Protein AF-A0A5J5SEM9-F1 (afdb_monomer_lite)

Secondary structure (DSSP, 8-state):
--HHHHHHHHHH--TT-HHHHHHHHHHHHHHHHHH-SS-HHHHHHHHHHHH--SEEEEEEEETTEEEEEEEE--HHHHHHHHTTSS-HHHHHTT-SHHHHHHHHHHHHHHHHGGG-

Sequence (116 aa):
MSRQDNIMVNRIMKHEKKSLAYQIAYRALKKIQQKIETNTLSILRQAIRGVTPDIVVKARRVGGSTHQVPIEIGSTQGKALAIRCSELVDAAKGSGDAIRKKKETHRMVEANRAFA

Organism: Gossypium barbadense (NCBI:txid3634)

Foldseek 3Di:
DDPLVVLLLVVQDDPNCSVVSVVVVVVVLVVVCVVDVDDSVVLLVQLLVLLQAQKAWDWDDDPNDTDTAIDGDDPVVSSVRSSVDPCSPQSSVVDDPSNVVSVVRVVSNVVCVVVD

Structure (mmCIF, N/CA/C/O backbone):
data_AF-A0A5J5SEM9-F1
#
_entry.id   AF-A0A5J5SEM9-F1
#
loop_
_atom_site.group_PDB
_atom_site.id
_atom_site.type_symbol
_atom_site.label_atom_id
_atom_site.label_alt_id
_atom_site.label_comp_id
_atom_site.label_asym_id
_atom_site.label_entity_id
_atom_site.label_seq_id
_atom_site.pdbx_PDB_ins_code
_atom_site.Cartn_x
_atom_site.Cartn_y
_atom_site.Cartn_z
_atom_site.occupancy
_atom_site.B_iso_or_equiv
_atom_site.auth_seq_id
_atom_site.auth_comp_id
_atom_site.auth_asym_id
_atom_site.auth_atom_id
_atom_site.pdbx_PDB_model_num
ATOM 1 N N . MET A 1 1 ? -1.787 -6.221 19.958 1.00 53.59 1 MET A N 1
ATOM 2 C CA . MET A 1 1 ? -1.750 -5.240 18.847 1.00 53.59 1 MET A CA 1
ATOM 3 C C . MET A 1 1 ? -0.867 -5.788 17.752 1.00 53.59 1 MET A C 1
ATOM 5 O O . MET A 1 1 ? 0.249 -6.198 18.049 1.00 53.59 1 MET A O 1
ATOM 9 N N . SER A 1 2 ? -1.356 -5.860 16.517 1.00 68.75 2 SER A N 1
ATOM 10 C CA . SER A 1 2 ? -0.540 -6.377 15.422 1.00 68.75 2 SER A CA 1
ATOM 11 C C . SER A 1 2 ? 0.504 -5.333 14.997 1.00 68.75 2 SER A C 1
ATOM 13 O O . SER A 1 2 ? 0.295 -4.126 15.128 1.00 68.75 2 SER A O 1
ATOM 15 N N . ARG A 1 3 ? 1.646 -5.778 14.453 1.00 71.44 3 ARG A N 1
ATOM 16 C CA . ARG A 1 3 ? 2.684 -4.884 13.897 1.00 71.44 3 ARG A CA 1
ATOM 17 C C . ARG A 1 3 ? 2.122 -3.942 12.818 1.00 71.44 3 ARG A C 1
ATOM 19 O O . ARG A 1 3 ? 2.643 -2.847 12.631 1.00 71.44 3 ARG A O 1
ATOM 26 N N . GLN A 1 4 ? 1.062 -4.362 12.125 1.00 63.62 4 GLN A N 1
ATOM 27 C CA . GLN A 1 4 ? 0.391 -3.579 11.085 1.00 63.62 4 GLN A CA 1
ATOM 28 C C . GLN A 1 4 ? -0.414 -2.413 11.676 1.00 63.62 4 GLN A C 1
ATOM 30 O O . GLN A 1 4 ? -0.319 -1.301 11.158 1.00 63.62 4 GLN A O 1
ATOM 35 N N . ASP A 1 5 ? -1.104 -2.633 12.799 1.00 69.94 5 ASP A N 1
ATOM 36 C CA . ASP A 1 5 ? -1.882 -1.590 13.484 1.00 69.94 5 ASP A CA 1
ATOM 37 C C . ASP A 1 5 ? -0.979 -0.442 13.948 1.00 69.94 5 ASP A C 1
ATOM 39 O O . ASP A 1 5 ? -1.305 0.731 13.782 1.00 69.94 5 ASP A O 1
ATOM 43 N N . ASN A 1 6 ? 0.204 -0.771 14.475 1.00 78.19 6 ASN A N 1
ATOM 44 C CA . ASN A 1 6 ? 1.156 0.222 14.976 1.00 78.19 6 ASN A CA 1
ATOM 45 C C . ASN A 1 6 ? 1.712 1.103 13.837 1.00 78.19 6 ASN A C 1
ATOM 47 O O . ASN A 1 6 ? 1.789 2.323 13.964 1.00 78.19 6 ASN A O 1
ATOM 51 N N . ILE A 1 7 ? 2.014 0.513 12.672 1.00 75.88 7 ILE A N 1
ATOM 52 C CA . ILE A 1 7 ? 2.449 1.268 11.481 1.00 75.88 7 ILE A CA 1
ATOM 53 C C . ILE A 1 7 ? 1.340 2.209 10.989 1.00 75.88 7 ILE A C 1
ATOM 55 O O . ILE A 1 7 ? 1.628 3.344 10.608 1.00 75.88 7 ILE A O 1
ATOM 59 N N . MET A 1 8 ? 0.085 1.755 11.004 1.00 74.25 8 MET A N 1
ATOM 60 C CA . MET A 1 8 ? -1.063 2.572 10.608 1.00 74.25 8 MET A CA 1
ATOM 61 C C . MET A 1 8 ? -1.274 3.747 11.573 1.00 74.25 8 MET A C 1
ATOM 63 O O . MET A 1 8 ? -1.402 4.889 11.134 1.00 74.25 8 MET A O 1
ATOM 67 N N . VAL A 1 9 ? -1.243 3.498 12.883 1.00 79.44 9 VAL A N 1
ATOM 68 C CA . VAL A 1 9 ? -1.453 4.542 13.897 1.00 79.44 9 VAL A CA 1
ATOM 69 C C . VAL A 1 9 ? -0.328 5.573 13.892 1.00 79.44 9 VAL A C 1
ATOM 71 O O . VAL A 1 9 ? -0.615 6.768 13.930 1.00 79.44 9 VAL A O 1
ATOM 74 N N . ASN A 1 10 ? 0.931 5.152 13.748 1.00 82.12 10 ASN A N 1
ATOM 75 C CA . ASN A 1 10 ? 2.062 6.082 13.658 1.00 82.12 10 ASN A CA 1
ATOM 76 C C . ASN A 1 10 ? 1.973 7.017 12.443 1.00 82.12 10 ASN A C 1
ATOM 78 O O . ASN A 1 10 ? 2.528 8.108 12.482 1.00 82.12 10 ASN A O 1
ATOM 82 N N . ARG A 1 11 ? 1.260 6.621 11.380 1.00 75.81 11 ARG A N 1
ATOM 83 C CA . ARG A 1 11 ? 1.017 7.476 10.207 1.00 75.81 11 ARG A CA 1
ATOM 84 C C . ARG A 1 11 ? -0.163 8.426 10.378 1.00 75.81 11 ARG A C 1
ATOM 86 O O . ARG A 1 11 ? -0.135 9.520 9.828 1.00 75.81 11 ARG A O 1
ATOM 93 N N . ILE A 1 12 ? -1.193 8.013 11.117 1.00 80.00 12 ILE A N 1
ATOM 94 C CA . ILE A 1 12 ? -2.339 8.873 11.461 1.00 80.00 12 ILE A CA 1
ATOM 95 C C . ILE A 1 12 ? -1.921 9.930 12.493 1.00 80.00 12 ILE A C 1
ATOM 97 O O . ILE A 1 12 ? -2.445 11.044 12.502 1.00 80.00 12 ILE A O 1
ATOM 101 N N . MET A 1 13 ? -0.973 9.588 13.364 1.00 85.56 13 MET A N 1
ATOM 102 C CA . MET A 1 13 ? -0.476 10.465 14.410 1.00 85.56 13 MET A CA 1
ATOM 103 C C . MET A 1 13 ? 0.208 11.709 13.833 1.00 85.56 13 MET A C 1
ATOM 105 O O . MET A 1 13 ? 1.262 11.634 13.209 1.00 85.56 13 MET A O 1
ATOM 109 N N . LYS A 1 14 ? -0.372 12.874 14.124 1.00 80.62 14 LYS A N 1
ATOM 110 C CA . LYS A 1 14 ? 0.246 14.189 13.924 1.00 80.62 14 LYS A CA 1
ATOM 111 C C . LYS A 1 14 ? 0.557 14.811 15.283 1.00 80.62 14 LYS A C 1
ATOM 113 O O . LYS A 1 14 ? -0.184 14.587 16.242 1.00 80.62 14 LYS A O 1
ATOM 118 N N . HIS A 1 15 ? 1.635 15.592 15.359 1.00 82.38 15 HIS A N 1
ATOM 119 C CA . HIS A 1 15 ? 2.067 16.281 16.586 1.00 82.38 15 HIS A CA 1
ATOM 120 C C . HIS A 1 15 ? 2.210 15.348 17.803 1.00 82.38 15 HIS A C 1
ATOM 122 O O . HIS A 1 15 ? 1.854 15.723 18.914 1.00 82.38 15 HIS A O 1
ATOM 128 N N . GLU A 1 16 ? 2.637 14.100 17.578 1.00 80.50 16 GLU A N 1
ATOM 129 C CA . GLU A 1 16 ? 2.907 13.106 18.633 1.00 80.50 16 GLU A CA 1
ATOM 130 C C . GLU A 1 16 ? 1.704 12.716 19.517 1.00 80.50 16 GLU A C 1
ATOM 132 O O . GLU A 1 16 ? 1.843 12.005 20.515 1.00 80.50 16 GLU A O 1
ATOM 137 N N . LYS A 1 17 ? 0.479 13.091 19.125 1.00 87.06 17 LYS A N 1
ATOM 138 C CA . LYS A 1 17 ? -0.746 12.778 19.874 1.00 87.06 17 LYS A CA 1
ATOM 139 C C . LYS A 1 17 ? -1.187 11.322 19.661 1.00 87.06 17 LYS A C 1
ATOM 141 O O . LYS A 1 17 ? -2.175 11.056 18.973 1.00 87.06 17 LYS A O 1
ATOM 146 N N . LYS A 1 18 ? -0.478 10.368 20.282 1.00 83.62 18 LYS A N 1
ATOM 147 C CA . LYS A 1 18 ? -0.744 8.914 20.180 1.00 83.62 18 LYS A CA 1
ATOM 148 C C . LYS A 1 18 ? -2.179 8.545 20.550 1.00 83.62 18 LYS A C 1
ATOM 150 O O . LYS A 1 18 ? -2.843 7.854 19.785 1.00 83.62 18 LYS A O 1
ATOM 155 N N . SER A 1 19 ? -2.672 9.032 21.691 1.00 86.19 19 SER A N 1
ATOM 156 C CA . SER A 1 19 ? -4.026 8.718 22.180 1.00 86.19 19 SER A CA 1
ATOM 157 C C . SER A 1 19 ? -5.110 9.101 21.163 1.00 86.19 19 SER A C 1
ATOM 159 O O . SER A 1 19 ? -5.976 8.291 20.831 1.00 86.19 19 SER A O 1
ATOM 161 N N . LEU A 1 20 ? -4.998 10.297 20.573 1.00 87.00 20 LEU A N 1
ATOM 162 C CA . LEU A 1 20 ? -5.941 10.780 19.565 1.00 87.00 20 LEU A CA 1
ATOM 163 C C . LEU A 1 20 ? -5.880 9.942 18.278 1.00 87.00 20 LEU A C 1
ATOM 165 O O . LEU A 1 20 ? -6.918 9.590 17.722 1.00 87.00 20 LEU A O 1
ATOM 169 N N . ALA A 1 21 ? -4.677 9.573 17.832 1.00 83.81 21 ALA A N 1
ATOM 170 C CA . ALA A 1 21 ? -4.493 8.725 16.657 1.00 83.81 21 ALA A CA 1
ATOM 171 C C . ALA A 1 21 ? -5.138 7.340 16.840 1.00 83.81 21 ALA A C 1
ATOM 173 O O . ALA A 1 21 ? -5.839 6.864 15.945 1.00 83.81 21 ALA A O 1
ATOM 174 N N . TYR A 1 22 ? -4.976 6.732 18.021 1.00 84.31 22 TYR A N 1
ATOM 175 C CA . TYR A 1 22 ? -5.651 5.480 18.369 1.00 84.31 22 TYR A CA 1
ATOM 176 C C . TYR A 1 22 ? -7.172 5.638 18.368 1.00 84.31 22 TYR A C 1
ATOM 178 O O . TYR A 1 22 ? -7.865 4.826 17.757 1.00 84.31 22 TYR A O 1
ATOM 186 N N . GLN A 1 23 ? -7.706 6.692 18.991 1.00 86.31 23 GLN A N 1
ATOM 187 C CA . GLN A 1 23 ? -9.151 6.933 19.015 1.00 86.31 23 GLN A CA 1
ATOM 188 C C . GLN A 1 23 ? -9.736 7.077 17.607 1.00 86.31 23 GLN A C 1
ATOM 190 O O . GLN A 1 23 ? -10.784 6.498 17.321 1.00 86.31 23 GLN A O 1
ATOM 195 N N . ILE A 1 24 ? -9.063 7.809 16.715 1.00 85.62 24 ILE A N 1
ATOM 196 C CA . ILE A 1 24 ? -9.490 7.971 15.320 1.00 85.62 24 ILE A CA 1
ATOM 197 C C . ILE A 1 24 ? -9.472 6.620 14.596 1.00 85.62 24 ILE A C 1
ATOM 199 O O . ILE A 1 24 ? -10.470 6.253 13.973 1.00 85.62 24 ILE A O 1
ATOM 203 N N . ALA A 1 25 ? -8.379 5.859 14.716 1.00 80.56 25 ALA A N 1
ATOM 204 C CA . ALA A 1 25 ? -8.232 4.562 14.061 1.00 80.56 25 ALA A CA 1
ATOM 205 C C . ALA A 1 25 ? -9.309 3.561 14.515 1.00 80.56 25 ALA A C 1
ATOM 207 O O . ALA A 1 25 ? -10.008 2.983 13.683 1.00 80.56 25 ALA A O 1
ATOM 208 N N . TYR A 1 26 ? -9.514 3.407 15.826 1.00 83.38 26 TYR A N 1
ATOM 209 C CA . TYR A 1 26 ? -10.523 2.490 16.360 1.00 83.38 26 TYR A CA 1
ATOM 210 C C . TYR A 1 26 ? -11.954 2.932 16.035 1.00 83.38 26 TYR A C 1
ATOM 212 O O . TYR A 1 26 ? -12.788 2.089 15.703 1.00 83.38 26 TYR A O 1
ATOM 220 N N . ARG A 1 27 ? -12.255 4.240 16.056 1.00 86.31 27 ARG A N 1
ATOM 221 C CA . ARG A 1 27 ? -13.568 4.754 15.623 1.00 86.31 27 ARG A CA 1
ATOM 222 C C . ARG A 1 27 ? -13.828 4.465 14.146 1.00 86.31 27 ARG A C 1
ATOM 224 O O . ARG A 1 27 ? -14.945 4.087 13.799 1.00 86.31 27 ARG A O 1
ATOM 231 N N . ALA A 1 28 ? -12.820 4.613 13.287 1.00 79.75 28 ALA A N 1
ATOM 232 C CA . ALA A 1 28 ? -12.933 4.289 11.868 1.00 79.75 28 ALA A CA 1
ATOM 233 C C . ALA A 1 28 ? -13.170 2.787 11.648 1.00 79.75 28 ALA A C 1
ATOM 235 O O . ALA A 1 28 ? -14.102 2.416 10.937 1.00 79.75 28 ALA A O 1
ATOM 236 N N . LEU A 1 29 ? -12.402 1.923 12.321 1.00 77.69 29 LEU A N 1
ATOM 237 C CA . LEU A 1 29 ? -12.578 0.469 12.247 1.00 77.69 29 LEU A CA 1
ATOM 238 C C . LEU A 1 29 ? -13.963 0.030 12.736 1.00 77.69 29 LEU A C 1
ATOM 240 O O . LEU A 1 29 ? -14.609 -0.781 12.078 1.00 77.69 29 LEU A O 1
ATOM 244 N N . LYS A 1 30 ? -14.459 0.616 13.833 1.00 82.69 30 LYS A N 1
ATOM 245 C CA . LYS A 1 30 ? -15.808 0.343 14.350 1.00 82.69 30 LYS A CA 1
ATOM 246 C C . LYS A 1 30 ? -16.896 0.755 13.353 1.00 82.69 30 LYS A C 1
ATOM 248 O O . LYS A 1 30 ? -17.839 0.001 13.144 1.00 82.69 30 LYS A O 1
ATOM 253 N N . LYS A 1 31 ? -16.752 1.911 12.691 1.00 81.75 31 LYS A N 1
ATOM 254 C CA . LYS A 1 31 ? -17.674 2.343 11.622 1.00 81.75 31 LYS A CA 1
ATOM 255 C C . LYS A 1 31 ? -17.664 1.394 10.420 1.00 81.75 31 LYS A C 1
ATOM 257 O O . LYS A 1 31 ? -18.708 1.178 9.816 1.00 81.75 31 LYS A O 1
ATOM 262 N N . ILE A 1 32 ? -16.503 0.846 10.062 1.00 75.25 32 ILE A N 1
ATOM 263 C CA . ILE A 1 32 ? -16.380 -0.129 8.968 1.00 75.25 32 ILE A CA 1
ATOM 264 C C . ILE A 1 32 ? -17.051 -1.450 9.358 1.00 75.25 32 ILE A C 1
ATOM 266 O O . ILE A 1 32 ? -17.833 -1.974 8.574 1.00 75.25 32 ILE A O 1
ATOM 270 N N . GLN A 1 33 ? -16.818 -1.930 10.583 1.00 76.12 33 GLN A N 1
ATOM 271 C CA . GLN A 1 33 ? -17.451 -3.138 11.120 1.00 76.12 33 GLN A CA 1
ATOM 272 C C . GLN A 1 33 ? -18.982 -3.025 11.173 1.00 76.12 33 GLN A C 1
ATOM 274 O O . GLN A 1 33 ? -19.682 -3.995 10.934 1.00 76.12 33 GLN A O 1
ATOM 279 N N . GLN A 1 34 ? -19.522 -1.836 11.455 1.00 77.88 34 GLN A N 1
ATOM 280 C CA . GLN A 1 34 ? -20.972 -1.611 11.434 1.00 77.88 34 GLN A CA 1
ATOM 281 C C . GLN A 1 34 ? -21.573 -1.656 10.026 1.00 77.88 34 GLN A C 1
ATOM 283 O O . GLN A 1 34 ? -22.746 -1.973 9.875 1.00 77.88 34 GLN A O 1
ATOM 288 N N . LYS A 1 35 ? -20.794 -1.307 8.996 1.00 72.62 35 LYS A N 1
ATOM 289 C CA . LYS A 1 35 ? -21.246 -1.328 7.597 1.00 72.62 35 LYS A CA 1
ATOM 290 C C . LYS A 1 35 ? -21.051 -2.683 6.926 1.00 72.62 35 LYS A C 1
ATOM 292 O O . LYS A 1 35 ? -21.639 -2.915 5.876 1.00 72.62 35 LYS A O 1
ATOM 297 N N . ILE A 1 36 ? -20.171 -3.520 7.467 1.00 68.62 36 ILE A N 1
ATOM 298 C CA . ILE A 1 36 ? -19.768 -4.780 6.860 1.00 68.62 36 ILE A CA 1
ATOM 299 C C . ILE A 1 36 ? -19.757 -5.840 7.962 1.00 68.62 36 ILE A C 1
ATOM 301 O O . ILE A 1 36 ? -18.882 -5.819 8.820 1.00 68.62 36 ILE A O 1
ATOM 305 N N . GLU A 1 37 ? -20.690 -6.794 7.910 1.00 66.38 37 GLU A N 1
ATOM 306 C CA . GLU A 1 37 ? -20.809 -7.956 8.820 1.00 66.38 37 GLU A CA 1
ATOM 307 C C . GLU A 1 37 ? -19.634 -8.956 8.721 1.00 66.38 37 GLU A C 1
ATOM 309 O O . GLU A 1 37 ? -19.706 -10.100 9.162 1.00 66.38 37 GLU A O 1
ATOM 314 N N . THR A 1 38 ? -18.517 -8.551 8.119 1.00 68.44 38 THR A N 1
ATOM 315 C CA . THR A 1 38 ? -17.337 -9.387 7.905 1.00 68.44 38 THR A CA 1
ATOM 316 C C . THR A 1 38 ? -16.189 -8.931 8.794 1.00 68.44 38 THR A C 1
ATOM 318 O O . THR A 1 38 ? -16.080 -7.768 9.178 1.00 68.44 38 THR A O 1
ATOM 321 N N . ASN A 1 39 ? -15.277 -9.854 9.097 1.00 77.38 39 ASN A N 1
ATOM 322 C CA . ASN A 1 39 ? -14.107 -9.574 9.919 1.00 77.38 39 ASN A CA 1
ATOM 323 C C . ASN A 1 39 ? -13.256 -8.428 9.325 1.00 77.38 39 ASN A C 1
ATOM 325 O O . ASN A 1 39 ? -12.592 -8.592 8.298 1.00 77.38 39 ASN A O 1
ATOM 329 N N . THR A 1 40 ? -13.231 -7.282 10.012 1.00 70.94 40 THR A N 1
ATOM 330 C CA . THR A 1 40 ? -12.525 -6.053 9.614 1.00 70.94 40 THR A CA 1
ATOM 331 C C . THR A 1 40 ? -11.035 -6.275 9.335 1.00 70.94 40 THR A C 1
ATOM 333 O O . THR A 1 40 ? -10.463 -5.629 8.456 1.00 70.94 40 THR A O 1
ATOM 336 N N . LEU A 1 41 ? -10.393 -7.219 10.033 1.00 76.69 41 LEU A N 1
ATOM 337 C CA . LEU A 1 41 ? -8.982 -7.548 9.809 1.00 76.69 41 LEU A CA 1
ATOM 338 C C . LEU A 1 41 ? -8.761 -8.228 8.455 1.00 76.69 41 LEU A C 1
ATOM 340 O O . LEU A 1 41 ? -7.728 -8.010 7.821 1.00 76.69 41 LEU A O 1
ATOM 344 N N . SER A 1 42 ? -9.725 -9.033 8.001 1.00 79.62 42 SER A N 1
ATOM 345 C CA . SER A 1 42 ? -9.675 -9.671 6.683 1.00 79.62 42 SER A CA 1
ATOM 346 C C . SER A 1 42 ? -9.735 -8.620 5.575 1.00 79.62 42 SER A C 1
ATOM 348 O O . SER A 1 42 ? -8.890 -8.601 4.682 1.00 79.62 42 SER A O 1
ATOM 350 N N . ILE A 1 43 ? -10.658 -7.666 5.709 1.00 78.69 43 ILE A N 1
ATOM 351 C CA . ILE A 1 43 ? -10.854 -6.561 4.763 1.00 78.69 43 ILE A CA 1
ATOM 352 C C . ILE A 1 43 ? -9.603 -5.688 4.683 1.00 78.69 43 ILE A C 1
ATOM 354 O O . ILE A 1 43 ? -9.145 -5.354 3.594 1.00 78.69 43 ILE A O 1
ATOM 358 N N . LEU A 1 44 ? -8.999 -5.364 5.829 1.00 76.00 44 LEU A N 1
ATOM 359 C CA . LEU A 1 44 ? -7.760 -4.591 5.868 1.00 76.00 44 LEU A CA 1
ATOM 360 C C . LEU A 1 44 ? -6.616 -5.327 5.156 1.00 76.00 44 LEU A C 1
ATOM 362 O O . LEU A 1 44 ? -5.886 -4.726 4.368 1.00 76.00 44 LEU A O 1
ATOM 366 N N . ARG A 1 45 ? -6.468 -6.637 5.391 1.00 80.62 45 ARG A N 1
ATOM 367 C CA . ARG A 1 45 ? -5.464 -7.456 4.694 1.00 80.62 45 ARG A CA 1
ATOM 368 C C . ARG A 1 45 ? -5.721 -7.503 3.190 1.00 80.62 45 ARG A C 1
ATOM 370 O O . ARG A 1 45 ? -4.770 -7.376 2.420 1.00 80.62 45 ARG A O 1
ATOM 377 N N . GLN A 1 46 ? -6.978 -7.650 2.778 1.00 82.69 46 GLN A N 1
ATOM 378 C CA . GLN A 1 46 ? -7.379 -7.650 1.374 1.00 82.69 46 GLN A CA 1
ATOM 379 C C . GLN A 1 46 ? -7.087 -6.304 0.708 1.00 82.69 46 GLN A C 1
ATOM 381 O O . GLN A 1 46 ? -6.473 -6.281 -0.356 1.00 82.69 46 GLN A O 1
ATOM 386 N N . ALA A 1 47 ? -7.432 -5.192 1.359 1.00 82.44 47 ALA A N 1
ATOM 387 C CA . ALA A 1 47 ? -7.130 -3.848 0.883 1.00 82.44 47 ALA A CA 1
ATOM 388 C C . ALA A 1 47 ? -5.622 -3.640 0.717 1.00 82.44 47 ALA A C 1
ATOM 390 O O . ALA A 1 47 ? -5.160 -3.245 -0.352 1.00 82.44 47 ALA A O 1
ATOM 391 N N . ILE A 1 48 ? -4.832 -3.981 1.742 1.00 83.69 48 ILE A N 1
ATOM 392 C CA . ILE A 1 48 ? -3.371 -3.863 1.685 1.00 83.69 48 ILE A CA 1
ATOM 393 C C . ILE A 1 48 ? -2.818 -4.705 0.533 1.00 83.69 48 ILE A C 1
ATOM 395 O O . ILE A 1 48 ? -1.995 -4.207 -0.231 1.00 83.69 48 ILE A O 1
ATOM 399 N N . ARG A 1 49 ? -3.279 -5.949 0.355 1.00 83.81 49 ARG A N 1
ATOM 400 C CA . ARG A 1 49 ? -2.843 -6.818 -0.751 1.00 83.81 49 ARG A CA 1
ATOM 401 C C . ARG A 1 49 ? -3.230 -6.251 -2.120 1.00 83.81 49 ARG A C 1
ATOM 403 O O . ARG A 1 49 ? -2.421 -6.293 -3.043 1.00 83.81 49 ARG A O 1
ATOM 410 N N . GLY A 1 50 ? -4.431 -5.690 -2.244 1.00 82.69 50 GLY A N 1
ATOM 411 C CA . GLY A 1 50 ? -4.909 -5.055 -3.471 1.00 82.69 50 GLY A CA 1
ATOM 412 C C . GLY A 1 50 ? -4.024 -3.884 -3.893 1.00 82.69 50 GLY A C 1
ATOM 413 O O . GLY A 1 50 ? -3.621 -3.814 -5.054 1.00 82.69 50 GLY A O 1
ATOM 414 N N . VAL A 1 51 ? -3.649 -3.026 -2.939 1.00 85.44 51 VAL A N 1
ATOM 415 C CA . VAL A 1 51 ? -2.838 -1.825 -3.198 1.00 85.44 51 VAL A CA 1
ATOM 416 C C . VAL A 1 51 ? -1.342 -2.116 -3.282 1.00 85.44 51 VAL A C 1
ATOM 418 O O . VAL A 1 51 ? -0.636 -1.380 -3.963 1.00 85.44 51 VAL A O 1
ATOM 421 N N . THR A 1 52 ? -0.841 -3.169 -2.627 1.00 86.62 52 THR A N 1
ATOM 422 C CA . THR A 1 52 ? 0.598 -3.490 -2.610 1.00 86.62 52 THR A CA 1
ATOM 423 C C . THR A 1 52 ? 1.111 -3.678 -4.038 1.00 86.62 52 THR A C 1
ATOM 425 O O . THR A 1 52 ? 0.625 -4.576 -4.734 1.00 86.62 52 THR A O 1
ATOM 428 N N . PRO A 1 53 ? 2.041 -2.821 -4.501 1.00 84.81 53 PRO A N 1
ATOM 429 C CA . PRO A 1 53 ? 2.719 -3.025 -5.765 1.00 84.81 53 PRO A CA 1
ATOM 430 C C . PRO A 1 53 ? 3.922 -3.945 -5.545 1.00 84.81 53 PRO A C 1
ATOM 432 O O . PRO A 1 53 ? 4.709 -3.727 -4.621 1.00 84.81 53 PRO A O 1
ATOM 435 N N . ASP A 1 54 ? 4.071 -4.936 -6.417 1.00 86.25 54 ASP A N 1
ATOM 436 C CA . ASP A 1 54 ? 5.238 -5.827 -6.425 1.00 86.25 54 ASP A CA 1
ATOM 437 C C . ASP A 1 54 ? 6.352 -5.279 -7.340 1.00 86.25 54 ASP A C 1
ATOM 439 O O . ASP A 1 54 ? 7.523 -5.615 -7.185 1.00 86.25 54 ASP A O 1
ATOM 443 N N . ILE A 1 55 ? 5.996 -4.359 -8.246 1.00 85.75 55 ILE A N 1
ATOM 444 C CA . ILE A 1 55 ? 6.899 -3.667 -9.172 1.00 85.75 55 ILE A CA 1
ATOM 445 C C . ILE A 1 55 ? 6.582 -2.167 -9.144 1.00 85.75 55 ILE A C 1
ATOM 447 O O . ILE A 1 55 ? 5.417 -1.765 -9.112 1.00 85.75 55 ILE A O 1
ATOM 451 N N . VAL A 1 56 ? 7.618 -1.329 -9.166 1.00 85.38 56 VAL A N 1
ATOM 452 C CA . VAL A 1 56 ? 7.521 0.120 -9.413 1.00 85.38 56 VAL A CA 1
ATOM 453 C C . VAL A 1 56 ? 8.402 0.512 -10.575 1.00 85.38 56 VAL A C 1
ATOM 455 O O . VAL A 1 56 ? 9.347 -0.186 -10.923 1.00 85.38 56 VAL A O 1
ATOM 458 N N . VAL A 1 57 ? 8.126 1.681 -11.135 1.00 86.19 57 VAL A N 1
ATOM 459 C CA . VAL A 1 57 ? 8.959 2.264 -12.177 1.00 86.19 57 VAL A CA 1
ATOM 460 C C . VAL A 1 57 ? 9.803 3.377 -11.565 1.00 86.19 57 VAL A C 1
ATOM 462 O O . VAL A 1 57 ? 9.286 4.229 -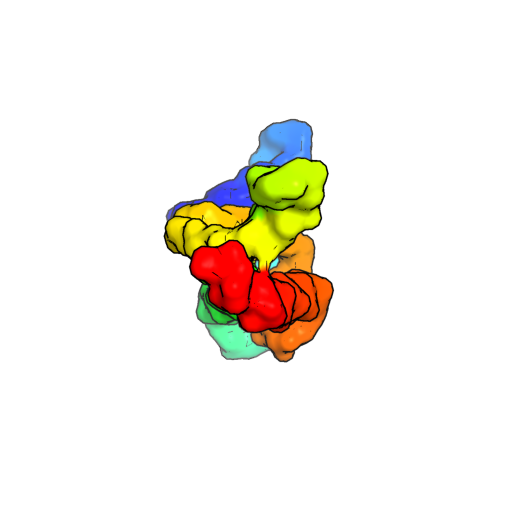10.838 1.00 86.19 57 VAL A O 1
ATOM 465 N N . LYS A 1 58 ? 11.118 3.346 -11.798 1.00 85.00 58 LYS A N 1
ATOM 466 C CA . LYS A 1 58 ? 12.039 4.423 -11.408 1.00 85.00 58 LYS A CA 1
ATOM 467 C C . LYS A 1 58 ? 12.642 5.064 -12.647 1.00 85.00 58 LYS A C 1
ATOM 469 O O . LYS A 1 58 ? 12.977 4.382 -13.610 1.00 85.00 58 LYS A O 1
ATOM 474 N N . ALA A 1 59 ? 12.832 6.377 -12.592 1.00 86.56 59 ALA A N 1
ATOM 475 C CA . ALA A 1 59 ? 13.575 7.092 -13.616 1.00 86.56 59 ALA A CA 1
ATOM 476 C C . ALA A 1 59 ? 15.055 6.670 -13.583 1.00 86.56 59 ALA A C 1
ATOM 478 O O . ALA A 1 59 ? 15.700 6.736 -12.534 1.00 86.56 59 ALA A O 1
ATOM 479 N N . ARG A 1 60 ? 15.594 6.250 -14.728 1.00 86.31 60 ARG A N 1
ATOM 480 C CA . ARG A 1 60 ? 17.015 5.949 -14.932 1.00 86.31 60 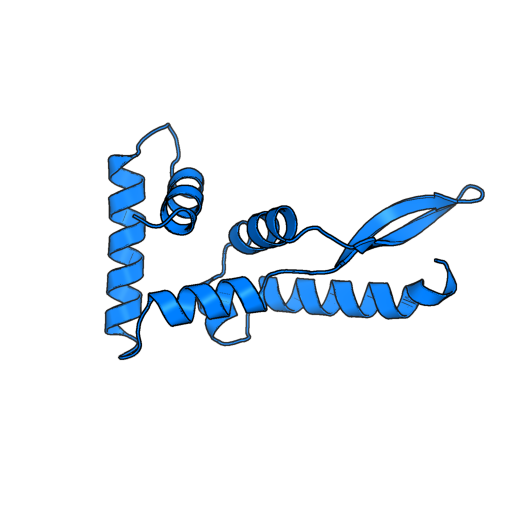ARG A CA 1
ATOM 481 C C . ARG A 1 60 ? 17.489 6.614 -16.220 1.00 86.31 60 ARG A C 1
ATOM 483 O O . ARG A 1 60 ? 16.772 6.631 -17.216 1.00 86.31 60 ARG A O 1
ATOM 490 N N . ARG A 1 61 ? 18.706 7.156 -16.206 1.00 85.00 61 ARG A N 1
ATOM 491 C CA . ARG A 1 61 ? 19.329 7.751 -17.391 1.00 85.00 61 ARG A CA 1
ATOM 492 C C . ARG A 1 61 ? 20.112 6.686 -18.155 1.00 85.00 61 ARG A C 1
ATOM 494 O O . ARG A 1 61 ? 20.969 6.036 -17.566 1.00 85.00 61 ARG A O 1
ATOM 501 N N . VAL A 1 62 ? 19.817 6.518 -19.440 1.00 79.12 62 VAL A N 1
ATOM 502 C CA . VAL A 1 62 ? 20.484 5.556 -20.332 1.00 79.12 62 VAL A CA 1
ATOM 503 C C . VAL A 1 62 ? 20.734 6.260 -21.661 1.00 79.12 62 VAL A C 1
ATOM 505 O O . VAL A 1 62 ? 19.804 6.814 -22.234 1.00 79.12 62 VAL A O 1
ATOM 508 N N . GLY A 1 63 ? 21.989 6.309 -22.118 1.00 77.56 63 GLY A N 1
ATOM 509 C CA . GLY A 1 63 ? 22.330 6.897 -23.423 1.00 77.56 63 GLY A CA 1
ATOM 510 C C . GLY A 1 63 ? 21.968 8.381 -23.590 1.00 77.56 63 GLY A C 1
ATOM 511 O O . GLY A 1 63 ? 21.704 8.826 -24.698 1.00 77.56 63 GLY A O 1
ATOM 512 N N . GLY A 1 64 ? 21.913 9.156 -22.501 1.00 85.38 64 GLY A N 1
ATOM 513 C CA . GLY A 1 64 ? 21.614 10.594 -22.546 1.00 85.38 64 GLY A CA 1
ATOM 514 C C . GLY A 1 64 ? 20.146 10.970 -22.313 1.00 85.38 64 GLY A C 1
ATOM 515 O O . GLY A 1 64 ? 19.909 12.106 -21.896 1.00 85.38 64 GLY A O 1
ATOM 516 N N . SER A 1 65 ? 19.199 10.034 -22.439 1.00 81.94 65 SER A N 1
ATOM 517 C CA . SER A 1 65 ? 17.763 10.222 -22.174 1.00 81.94 65 SER A CA 1
ATOM 518 C C . SER A 1 65 ? 17.290 9.498 -20.900 1.00 81.94 65 SER A C 1
ATOM 520 O O . SER A 1 65 ? 17.906 8.540 -20.419 1.00 81.94 65 SER A O 1
ATOM 522 N N . THR A 1 66 ? 16.211 10.003 -20.293 1.00 87.00 66 THR A N 1
ATOM 523 C CA . THR A 1 66 ? 15.635 9.460 -19.051 1.00 87.00 66 THR A CA 1
ATOM 524 C C . THR A 1 66 ? 14.509 8.488 -19.378 1.00 87.00 66 THR A C 1
ATOM 526 O O . THR A 1 66 ? 13.483 8.893 -19.918 1.00 87.00 66 THR A O 1
ATOM 529 N N . HIS A 1 67 ? 14.676 7.226 -18.994 1.00 83.19 67 HIS A N 1
ATOM 530 C CA . HIS A 1 67 ? 13.698 6.162 -19.189 1.00 83.19 67 HIS A CA 1
ATOM 531 C C . HIS A 1 67 ? 13.097 5.713 -17.861 1.00 83.19 67 HIS A C 1
ATOM 533 O O . HIS A 1 67 ? 13.700 5.831 -16.792 1.00 83.19 67 HIS A O 1
ATOM 539 N N . GLN A 1 68 ? 11.887 5.176 -17.939 1.00 82.88 68 GLN A N 1
ATOM 540 C CA . GLN A 1 68 ? 11.184 4.595 -16.809 1.00 82.88 68 GLN A CA 1
ATOM 541 C C . GLN A 1 68 ? 11.488 3.095 -16.738 1.00 82.88 68 GLN A C 1
ATOM 543 O O . GLN A 1 68 ? 10.912 2.307 -17.483 1.00 82.88 68 GLN A O 1
ATOM 548 N N . VAL A 1 69 ? 12.395 2.714 -15.838 1.00 83.12 69 VAL A N 1
ATOM 549 C CA . VAL A 1 69 ? 12.871 1.334 -15.690 1.00 83.12 69 VAL A CA 1
ATOM 550 C C . VAL A 1 69 ? 12.081 0.607 -14.594 1.00 83.12 69 VAL A C 1
ATOM 552 O O . VAL A 1 69 ? 12.020 1.109 -13.461 1.00 83.12 69 VAL A O 1
ATOM 555 N N . PRO A 1 70 ? 11.477 -0.556 -14.899 1.00 85.75 70 PRO A N 1
ATOM 556 C CA . PRO A 1 70 ? 10.833 -1.421 -13.913 1.00 85.75 70 PRO A CA 1
ATOM 557 C C . PRO A 1 70 ? 11.818 -1.946 -12.870 1.00 85.75 70 PRO A C 1
ATOM 559 O O . PRO A 1 70 ? 12.913 -2.389 -13.202 1.00 85.75 70 PRO A O 1
ATOM 562 N N . ILE A 1 71 ? 11.429 -1.912 -11.599 1.00 86.12 71 ILE A N 1
ATOM 563 C CA . ILE A 1 71 ? 12.207 -2.445 -10.481 1.00 86.12 71 ILE A CA 1
ATOM 564 C C . ILE A 1 71 ? 11.269 -3.195 -9.540 1.00 86.12 71 ILE A C 1
ATOM 566 O O . ILE A 1 71 ? 10.253 -2.653 -9.090 1.00 86.12 71 ILE A O 1
ATOM 570 N N . GLU A 1 72 ? 11.643 -4.427 -9.216 1.00 86.06 72 GLU A N 1
ATOM 571 C CA . GLU A 1 72 ? 10.953 -5.251 -8.228 1.00 86.06 72 GLU A CA 1
ATOM 572 C C . GLU A 1 72 ? 11.143 -4.702 -6.815 1.00 86.06 72 GLU A C 1
ATOM 574 O O . GLU A 1 72 ? 12.203 -4.186 -6.445 1.00 86.06 72 GLU A O 1
ATOM 579 N N . ILE A 1 73 ? 10.095 -4.810 -6.006 1.00 87.69 73 ILE A N 1
ATOM 580 C CA . ILE A 1 73 ? 10.083 -4.270 -4.653 1.00 87.69 73 ILE A CA 1
ATOM 581 C C . ILE A 1 73 ? 9.988 -5.400 -3.642 1.00 87.69 73 ILE A C 1
ATOM 583 O O . ILE A 1 73 ? 9.122 -6.267 -3.721 1.00 87.69 73 ILE A O 1
ATOM 587 N N . GLY A 1 74 ? 10.819 -5.334 -2.603 1.00 87.25 74 GLY A N 1
ATOM 588 C CA . GLY A 1 74 ? 10.697 -6.238 -1.465 1.00 87.25 74 GLY A CA 1
ATOM 589 C C . GLY A 1 74 ? 9.370 -6.063 -0.711 1.00 87.25 74 GLY A C 1
ATOM 590 O O . GLY A 1 74 ? 8.833 -4.958 -0.581 1.00 87.25 74 GLY A O 1
ATOM 591 N N . SER A 1 75 ? 8.880 -7.150 -0.109 1.00 83.94 75 SER A N 1
ATOM 592 C CA . SER A 1 75 ? 7.574 -7.219 0.572 1.00 83.94 75 SER A CA 1
ATOM 593 C C . SER A 1 75 ? 7.359 -6.160 1.668 1.00 83.94 75 SER A C 1
ATOM 595 O O . SER A 1 75 ? 6.245 -5.665 1.859 1.00 83.94 75 SER A O 1
ATOM 597 N N . THR A 1 76 ? 8.412 -5.768 2.389 1.00 83.88 76 THR A N 1
ATOM 598 C CA . THR A 1 76 ? 8.353 -4.712 3.416 1.00 83.88 76 THR A CA 1
ATOM 599 C C 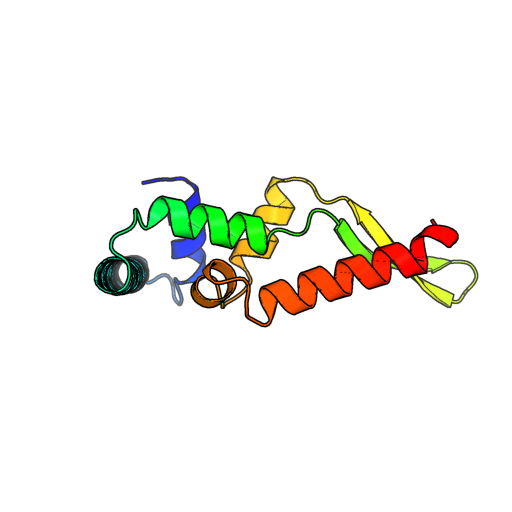. THR A 1 76 ? 8.110 -3.333 2.802 1.00 83.88 76 THR A C 1
ATOM 601 O O . THR A 1 76 ? 7.284 -2.563 3.296 1.00 83.88 76 THR A O 1
ATOM 604 N N . GLN A 1 77 ? 8.803 -3.026 1.705 1.00 83.56 77 GLN A N 1
ATOM 605 C CA . GLN A 1 77 ? 8.679 -1.754 0.995 1.00 83.56 77 GLN A CA 1
ATOM 606 C C . GLN A 1 77 ? 7.330 -1.657 0.267 1.00 83.56 77 GLN A C 1
ATOM 608 O O . GLN A 1 77 ? 6.675 -0.616 0.353 1.00 83.56 77 GLN A O 1
ATOM 613 N N . GLY A 1 78 ? 6.866 -2.750 -0.348 1.00 84.06 78 GLY A N 1
ATOM 614 C CA . GLY A 1 78 ? 5.534 -2.842 -0.953 1.00 84.06 78 GLY A CA 1
ATOM 615 C C . GLY A 1 78 ? 4.414 -2.572 0.060 1.00 84.06 78 GLY A C 1
ATOM 616 O O . GLY A 1 78 ? 3.552 -1.726 -0.176 1.00 84.06 78 GLY A O 1
ATOM 617 N N . LYS A 1 79 ? 4.477 -3.185 1.252 1.00 82.62 79 LYS A N 1
ATOM 618 C CA . LYS A 1 79 ? 3.525 -2.906 2.348 1.00 82.62 79 LYS A CA 1
ATOM 619 C C . LYS A 1 79 ? 3.580 -1.448 2.803 1.00 82.62 79 LYS A C 1
ATOM 621 O O . LYS A 1 79 ? 2.544 -0.830 3.036 1.00 82.62 79 LYS A O 1
ATOM 626 N N . ALA A 1 80 ? 4.776 -0.872 2.920 1.00 80.38 80 ALA A N 1
ATOM 627 C CA . ALA A 1 80 ? 4.926 0.529 3.299 1.00 80.38 80 ALA A CA 1
ATOM 628 C C . ALA A 1 80 ? 4.325 1.483 2.250 1.00 80.38 80 ALA A C 1
ATOM 630 O O . ALA A 1 80 ? 3.736 2.498 2.635 1.00 80.38 80 ALA A O 1
ATOM 631 N N . LEU A 1 81 ? 4.453 1.163 0.957 1.00 80.75 81 LEU A N 1
ATOM 632 C CA . LEU A 1 81 ? 3.796 1.863 -0.151 1.00 80.75 81 LEU A CA 1
ATOM 633 C C . LEU A 1 81 ? 2.274 1.719 -0.082 1.00 80.75 81 LEU A C 1
ATOM 635 O O . LEU A 1 81 ? 1.584 2.731 -0.127 1.00 80.75 81 LEU A O 1
ATOM 639 N N . ALA A 1 82 ? 1.764 0.506 0.131 1.00 81.69 82 ALA A N 1
ATOM 640 C CA . ALA A 1 82 ? 0.329 0.246 0.223 1.00 81.69 82 ALA A CA 1
ATOM 641 C C . ALA A 1 82 ? -0.342 1.047 1.341 1.00 81.69 82 ALA A C 1
ATOM 643 O O . ALA A 1 82 ? -1.352 1.707 1.128 1.00 81.69 82 ALA A O 1
ATOM 644 N N . ILE A 1 83 ? 0.273 1.063 2.526 1.00 77.81 83 ILE A N 1
ATOM 645 C CA . ILE A 1 83 ? -0.250 1.797 3.685 1.00 77.81 83 ILE A CA 1
ATOM 646 C C . ILE A 1 83 ? -0.137 3.326 3.468 1.00 77.81 83 ILE A C 1
ATOM 648 O O . ILE A 1 83 ? -0.667 4.099 4.259 1.00 77.81 83 ILE A O 1
ATOM 652 N N . ARG A 1 84 ? 0.638 3.819 2.478 1.00 74.94 84 ARG A N 1
ATOM 653 C CA . ARG A 1 84 ? 0.769 5.275 2.220 1.00 74.94 84 ARG A CA 1
ATOM 654 C C . ARG A 1 84 ? -0.437 5.804 1.452 1.00 74.94 84 ARG A C 1
ATOM 656 O O . ARG A 1 84 ? -0.703 7.000 1.503 1.00 74.94 84 ARG A O 1
ATOM 663 N N . CYS A 1 85 ? -1.146 4.935 0.743 1.00 69.62 85 CYS A N 1
ATOM 664 C CA . CYS A 1 85 ? -2.353 5.308 0.031 1.00 69.62 85 CYS A CA 1
ATOM 665 C C . CYS A 1 85 ? -3.474 5.615 1.031 1.00 69.62 85 CYS A C 1
ATOM 667 O O . CYS A 1 85 ? -3.720 4.846 1.957 1.00 69.62 85 CYS A O 1
ATOM 669 N N . SER A 1 86 ? -4.154 6.746 0.835 1.00 62.91 86 SER A N 1
ATOM 670 C CA . SER A 1 86 ? -5.183 7.240 1.764 1.00 62.91 86 SER A CA 1
ATOM 671 C C . SER A 1 86 ? -6.504 6.454 1.700 1.00 62.91 86 SER A C 1
ATOM 673 O O . SER A 1 86 ? -7.370 6.641 2.548 1.00 62.91 86 SER A O 1
ATOM 675 N N . GLU A 1 87 ? -6.653 5.537 0.741 1.00 69.94 87 GLU A N 1
ATOM 676 C CA . GLU A 1 87 ? -7.938 4.937 0.358 1.00 69.94 87 GLU A CA 1
ATOM 677 C C . GLU A 1 87 ? -8.002 3.426 0.622 1.00 69.94 87 GLU A C 1
ATOM 679 O O . GLU A 1 87 ? -8.249 2.624 -0.276 1.00 69.94 87 GLU A O 1
ATOM 684 N N . LEU A 1 88 ? -7.778 2.993 1.865 1.00 67.62 88 LEU A N 1
ATOM 685 C CA . LEU A 1 88 ? -7.879 1.563 2.204 1.00 67.62 88 LEU A CA 1
ATOM 686 C C . LEU A 1 88 ? -9.311 1.017 2.056 1.00 67.62 88 LEU A C 1
ATOM 688 O O . LEU A 1 88 ? -9.488 -0.157 1.743 1.00 67.62 88 LEU A O 1
ATOM 692 N N . VAL A 1 89 ? -10.331 1.855 2.266 1.00 67.62 89 VA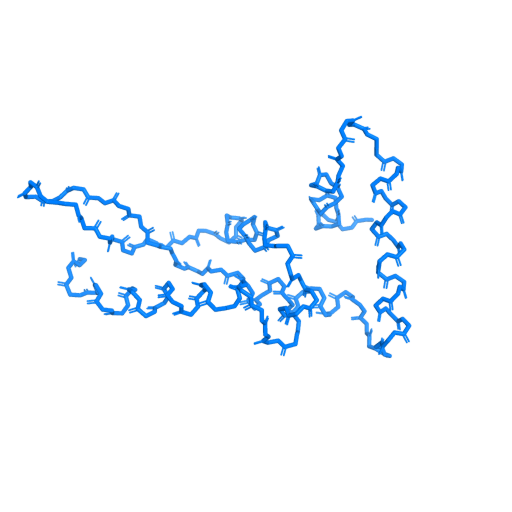L A N 1
ATOM 693 C CA . VAL A 1 89 ? -11.742 1.441 2.179 1.00 67.62 89 VAL A CA 1
ATOM 694 C C . VAL A 1 89 ? -12.168 1.220 0.729 1.00 67.62 89 VAL A C 1
ATOM 696 O O . VAL A 1 89 ? -12.769 0.193 0.427 1.00 67.62 89 VAL A O 1
ATOM 699 N N . ASP A 1 90 ? -11.828 2.138 -0.175 1.00 71.94 90 ASP A N 1
ATOM 700 C CA . ASP A 1 90 ? -12.154 1.979 -1.596 1.00 71.94 90 ASP A CA 1
ATOM 701 C C . ASP A 1 90 ? -11.302 0.880 -2.225 1.00 71.94 90 ASP A C 1
ATOM 703 O O . ASP A 1 90 ? -11.815 0.057 -2.986 1.00 71.94 90 ASP A O 1
ATOM 707 N N . ALA A 1 91 ? -10.043 0.762 -1.796 1.00 72.69 91 ALA A N 1
ATOM 708 C CA . ALA A 1 91 ? -9.192 -0.340 -2.205 1.00 72.69 91 ALA A CA 1
ATOM 709 C C . ALA A 1 91 ? -9.747 -1.712 -1.795 1.00 72.69 91 ALA A C 1
ATOM 711 O O . ALA A 1 91 ? -9.618 -2.674 -2.553 1.00 72.69 91 ALA A O 1
ATOM 712 N N . ALA A 1 92 ? -10.394 -1.820 -0.630 1.00 70.31 92 ALA A N 1
ATOM 713 C CA . ALA A 1 92 ? -11.063 -3.055 -0.224 1.00 70.31 92 ALA A CA 1
ATOM 714 C C . ALA A 1 92 ? -12.174 -3.467 -1.205 1.00 70.31 92 ALA A C 1
ATOM 716 O O . ALA A 1 92 ? -12.400 -4.657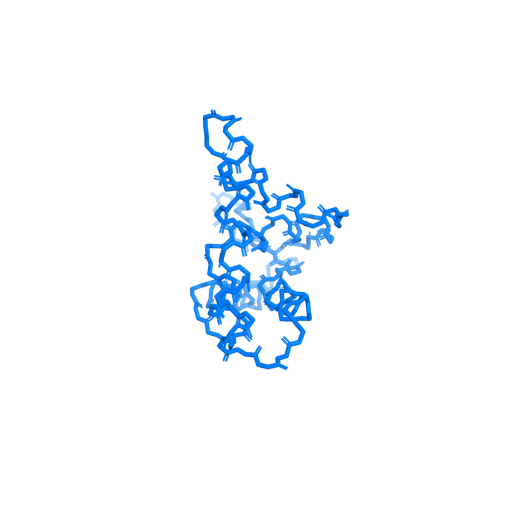 -1.411 1.00 70.31 92 ALA A O 1
ATOM 717 N N . LYS A 1 93 ? -12.834 -2.487 -1.833 1.00 73.12 93 LYS A N 1
ATOM 718 C CA . LYS A 1 93 ? -13.881 -2.691 -2.843 1.00 73.12 93 LYS A CA 1
ATOM 719 C C . LYS A 1 93 ? -13.334 -2.886 -4.260 1.00 73.12 93 LYS A C 1
ATOM 721 O O . LYS A 1 93 ? -14.113 -3.048 -5.192 1.00 73.12 93 LYS A O 1
ATOM 726 N N . GLY A 1 94 ? -12.014 -2.866 -4.448 1.00 71.56 94 GLY A N 1
ATOM 727 C CA . GLY A 1 94 ? -11.403 -2.965 -5.774 1.00 71.56 94 GLY A CA 1
ATOM 728 C C . GLY A 1 94 ? -11.413 -1.654 -6.575 1.00 71.56 94 GLY A C 1
ATOM 729 O O . GLY A 1 94 ? -11.061 -1.667 -7.756 1.00 71.56 94 GLY A O 1
ATOM 730 N N . SER A 1 95 ? -11.772 -0.531 -5.946 1.00 72.75 95 SER A N 1
ATOM 731 C CA . SER A 1 95 ? -11.849 0.804 -6.551 1.00 72.75 95 SER A CA 1
ATOM 732 C C . SER A 1 95 ? -10.872 1.797 -5.900 1.00 72.75 95 SER A C 1
ATOM 734 O O . SER A 1 95 ? -10.159 1.465 -4.957 1.00 72.75 95 SER A O 1
ATOM 736 N N . GLY A 1 96 ? -10.818 3.025 -6.416 1.00 80.38 96 GLY A N 1
ATOM 737 C CA . GLY A 1 96 ? -9.988 4.099 -5.863 1.00 80.38 96 GLY A CA 1
ATOM 738 C C . GLY A 1 96 ? -8.685 4.349 -6.624 1.00 80.38 96 GLY A C 1
ATOM 739 O O . GLY A 1 96 ? -8.211 3.538 -7.433 1.00 80.38 96 GLY A O 1
ATOM 740 N N . ASP A 1 97 ? -8.092 5.503 -6.345 1.00 80.19 97 ASP A N 1
ATOM 741 C CA . ASP A 1 97 ? -6.882 6.008 -6.984 1.00 80.19 97 ASP A CA 1
ATOM 742 C C . ASP A 1 97 ? -5.674 5.117 -6.714 1.00 80.19 97 ASP A C 1
ATOM 744 O O . ASP A 1 97 ? -4.809 4.939 -7.576 1.00 80.19 97 ASP A O 1
ATOM 748 N N . ALA A 1 98 ? -5.640 4.489 -5.540 1.00 79.25 98 ALA A N 1
ATOM 749 C CA . ALA A 1 98 ? -4.585 3.563 -5.151 1.00 79.25 98 ALA A CA 1
ATOM 750 C C . ALA A 1 98 ? -4.484 2.358 -6.109 1.00 79.25 98 ALA A C 1
ATOM 752 O O . ALA A 1 98 ? -3.392 1.987 -6.549 1.00 79.25 98 ALA A O 1
ATOM 753 N N . ILE A 1 99 ? -5.627 1.775 -6.485 1.00 83.12 99 ILE A N 1
ATOM 754 C CA . ILE A 1 99 ? -5.691 0.635 -7.410 1.00 83.12 99 ILE A CA 1
ATOM 755 C C . ILE A 1 99 ? -5.438 1.087 -8.846 1.00 83.12 99 ILE A C 1
ATOM 757 O O . ILE A 1 99 ? -4.719 0.409 -9.585 1.00 83.12 99 ILE A O 1
ATOM 761 N N . ARG A 1 100 ? -5.980 2.245 -9.242 1.00 84.50 100 ARG A N 1
ATOM 762 C CA . ARG A 1 100 ? -5.737 2.838 -10.563 1.00 84.50 100 ARG A CA 1
ATOM 763 C C . ARG A 1 100 ? -4.244 3.055 -10.804 1.00 84.50 100 ARG A C 1
ATOM 765 O O . ARG A 1 100 ? -3.723 2.598 -11.818 1.00 84.50 100 ARG A O 1
ATOM 772 N N . LYS A 1 101 ? -3.543 3.643 -9.831 1.00 83.69 101 LYS A N 1
ATOM 773 C CA . LYS A 1 101 ? -2.103 3.912 -9.908 1.00 83.69 101 LYS A CA 1
ATOM 774 C C . LYS A 1 101 ? -1.266 2.634 -9.962 1.00 83.69 101 LYS A C 1
ATOM 776 O O . LYS A 1 101 ? -0.285 2.578 -10.702 1.00 83.69 101 LYS A O 1
ATOM 781 N N . LYS A 1 102 ? -1.669 1.577 -9.247 1.00 84.94 102 LYS A N 1
ATOM 782 C CA . LYS A 1 102 ? -1.037 0.252 -9.367 1.00 84.94 102 LYS A CA 1
ATOM 783 C C . LYS A 1 102 ? -1.210 -0.335 -10.773 1.00 84.94 102 LYS A C 1
ATOM 785 O O . LYS A 1 102 ? -0.236 -0.808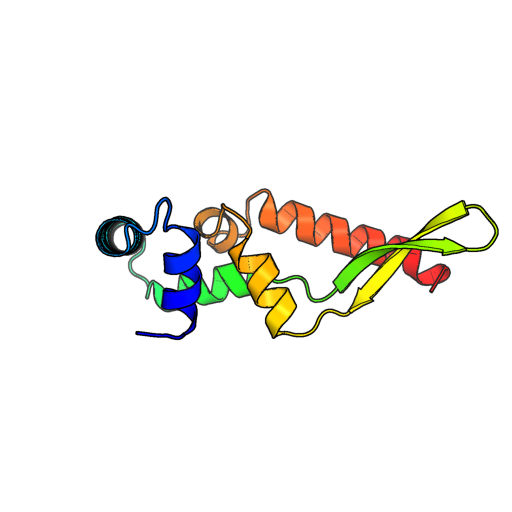 -11.350 1.00 84.94 102 LYS A O 1
ATOM 790 N N . LYS A 1 103 ? -2.422 -0.292 -11.338 1.00 85.44 103 LYS A N 1
ATOM 791 C CA . LYS A 1 103 ? -2.696 -0.792 -12.700 1.00 85.44 103 LYS A CA 1
ATOM 792 C C . LYS A 1 103 ? -1.916 -0.016 -13.763 1.00 85.44 103 LYS A C 1
ATOM 794 O O . LYS A 1 103 ? -1.359 -0.619 -14.670 1.00 85.44 103 LYS A O 1
ATOM 799 N N . GLU A 1 104 ? -1.854 1.304 -13.635 1.00 85.56 104 GLU A N 1
ATOM 800 C CA . GLU A 1 104 ? -1.062 2.174 -14.509 1.00 85.56 104 GLU A CA 1
ATOM 801 C C . GLU A 1 104 ? 0.431 1.834 -14.443 1.00 85.56 104 GLU A C 1
ATOM 803 O O . GLU A 1 104 ? 1.072 1.658 -15.475 1.00 85.56 104 GLU A O 1
ATOM 808 N N . THR A 1 105 ? 0.955 1.636 -13.230 1.00 84.12 105 THR A N 1
ATOM 809 C CA . THR A 1 105 ? 2.336 1.182 -13.009 1.00 84.12 105 THR A CA 1
ATOM 810 C C . THR A 1 105 ? 2.598 -0.143 -13.728 1.00 84.12 105 THR A C 1
ATOM 812 O O . THR A 1 105 ? 3.593 -0.262 -14.431 1.00 84.12 105 THR A O 1
ATOM 815 N N . HIS A 1 106 ? 1.688 -1.115 -13.618 1.00 86.25 106 HIS A N 1
ATOM 816 C CA . HIS A 1 106 ? 1.817 -2.406 -14.299 1.00 86.25 106 HIS A CA 1
ATOM 817 C C . HIS A 1 106 ? 1.828 -2.269 -15.827 1.00 86.25 106 HIS A C 1
ATOM 819 O O . HIS A 1 106 ? 2.697 -2.829 -16.485 1.00 86.25 106 HIS A O 1
ATOM 825 N N . ARG A 1 107 ? 0.915 -1.468 -16.392 1.00 86.38 107 ARG A N 1
ATOM 826 C CA . ARG A 1 107 ? 0.874 -1.201 -17.840 1.00 86.38 107 ARG A CA 1
ATOM 827 C C . ARG A 1 107 ? 2.169 -0.565 -18.340 1.00 86.38 107 ARG A C 1
ATOM 829 O O . ARG A 1 107 ? 2.669 -0.928 -19.397 1.00 86.38 107 ARG A O 1
ATOM 836 N N . MET A 1 108 ? 2.722 0.369 -17.571 1.00 82.88 108 MET A N 1
ATOM 837 C CA . MET A 1 108 ? 3.980 1.032 -17.909 1.00 82.88 108 MET A CA 1
ATOM 838 C C . MET A 1 108 ? 5.176 0.075 -17.830 1.00 82.88 108 MET A C 1
ATOM 840 O O . MET A 1 108 ? 6.092 0.167 -18.641 1.00 82.88 108 MET A O 1
ATOM 844 N N . VAL A 1 109 ? 5.149 -0.875 -16.893 1.00 83.38 109 VAL A N 1
ATOM 845 C CA . VAL A 1 109 ? 6.143 -1.952 -16.810 1.00 83.38 109 VAL A CA 1
ATOM 846 C C . VAL A 1 109 ? 6.070 -2.866 -18.028 1.00 83.38 109 VAL A C 1
ATOM 848 O O . VAL A 1 109 ? 7.104 -3.166 -18.613 1.00 83.38 109 VAL A O 1
ATOM 851 N N . GLU A 1 110 ? 4.869 -3.278 -18.434 1.00 81.69 110 GLU A N 1
ATOM 852 C CA . GLU A 1 110 ? 4.675 -4.122 -19.618 1.00 81.69 110 GLU A CA 1
ATOM 853 C C . GLU A 1 110 ? 5.146 -3.425 -20.898 1.00 81.69 110 GLU A C 1
ATOM 855 O O . GLU A 1 110 ? 5.864 -4.033 -21.689 1.00 81.69 110 GLU A O 1
ATOM 860 N N . ALA A 1 111 ? 4.823 -2.138 -21.062 1.00 79.00 111 ALA A N 1
ATOM 861 C CA . ALA A 1 111 ? 5.261 -1.340 -22.206 1.00 79.00 111 ALA A CA 1
ATOM 862 C C . ALA A 1 111 ? 6.790 -1.175 -22.267 1.00 79.00 111 ALA A C 1
ATOM 864 O O . ALA A 1 111 ? 7.369 -1.169 -23.351 1.00 79.00 111 ALA A O 1
ATOM 865 N N . ASN A 1 112 ? 7.451 -1.082 -21.108 1.00 73.12 112 ASN A N 1
ATOM 866 C CA . ASN A 1 112 ? 8.892 -0.844 -21.026 1.00 73.12 112 ASN A CA 1
ATOM 867 C C . ASN A 1 112 ? 9.729 -2.115 -20.829 1.00 73.12 112 ASN A C 1
ATOM 869 O O . ASN A 1 112 ? 10.951 -2.023 -20.713 1.00 73.12 112 ASN A O 1
ATOM 873 N N . ARG A 1 113 ? 9.109 -3.303 -20.815 1.00 67.19 113 ARG A N 1
ATOM 874 C CA . ARG A 1 113 ? 9.804 -4.590 -20.640 1.00 67.19 113 ARG A CA 1
ATOM 875 C C . ARG A 1 113 ? 10.831 -4.865 -21.745 1.00 67.19 113 ARG A C 1
ATOM 877 O O . ARG A 1 113 ? 11.783 -5.593 -21.506 1.00 67.19 113 ARG A O 1
ATOM 884 N N . ALA A 1 114 ? 10.663 -4.258 -22.920 1.00 61.41 114 ALA A N 1
ATOM 885 C CA . ALA A 1 114 ? 11.607 -4.347 -24.035 1.00 61.41 114 ALA A CA 1
ATOM 886 C C . ALA A 1 114 ? 12.904 -3.528 -23.837 1.00 61.41 114 ALA A C 1
ATOM 888 O O . ALA A 1 114 ? 13.840 -3.698 -24.610 1.00 61.41 114 ALA A O 1
ATOM 889 N N . PHE A 1 115 ? 12.964 -2.646 -22.829 1.00 57.75 115 PHE A N 1
ATOM 890 C CA . PHE A 1 115 ? 14.125 -1.790 -22.529 1.00 57.75 115 PHE A CA 1
ATOM 891 C C . PHE A 1 115 ? 14.884 -2.206 -21.252 1.00 57.75 115 PHE A C 1
ATOM 893 O O . PHE A 1 115 ? 15.758 -1.458 -20.804 1.00 57.75 115 PHE A O 1
ATOM 900 N N . ALA A 1 116 ? 14.505 -3.331 -20.633 1.00 56.56 116 ALA A N 1
ATOM 901 C CA . ALA A 1 116 ? 15.111 -3.864 -19.410 1.00 56.56 116 ALA A CA 1
ATOM 902 C C . ALA A 1 116 ? 16.260 -4.832 -19.711 1.00 56.56 116 ALA A C 1
ATOM 904 O O . ALA A 1 116 ? 16.118 -5.631 -20.663 1.00 56.56 116 ALA A O 1
#

pLDDT: mean 79.19, std 7.3, range [53.59, 87.69]

Radius of gyration: 17.17 Å; chains: 1; bounding box: 44×26×46 Å

InterPro domains:
  IPR000235 Small ribosomal subunit protein uS7 [PIRSF002122] (8-116)
  IPR000235 Small ribosomal subunit protein uS7 [PTHR11205] (6-114)
  IPR023798 Small ribosomal subunit protein uS7 domain [PF00177] (8-84)
  IPR023798 Small ribosomal subunit protein uS7 domain [PF00177] (86-113)
  IPR036823 Small ribosomal subunit protein uS7 domain superfamily [G3DSA:1.10.455.10] (1-85)
  IPR036823 Small ribosomal subunit protein uS7 domain superfamily [G3DSA:1.10.455.10] (86-116)
  IPR036823 Small ribosomal subunit protein uS7 domain superfamily [SSF47973] (6-116)